Protein AF-A0A229GK86-F1 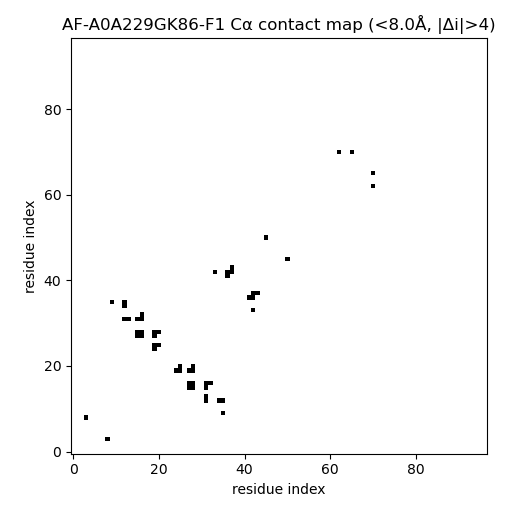(afdb_monomer)

Secondary structure (DSSP, 8-state):
-PPP-HHHHHHHHHHHHHHHHHTT-HHHHHHHHHHHHHHTTTTS--S-TT----S-------GGGS-HHHHHHHHHHHHHHHHHHHHHHHHHHHHT-

Foldseek 3Di:
DDDDDPVSVLVVLVVQLVVCVVVVPVVSNVVSVVVVCVSVVVPPPCPDPVVPPVPPDPPPPPCVPPDPVVVVVVVVVVVVVVVVVVVVVVVVVVVVD

Radius of gyration: 24.48 Å; Cα contacts (8 Å, |Δi|>4): 27; chains: 1; bounding box: 67×30×50 Å

Sequence (97 aa):
MRLPDLNDLIQDLQLAKQMAIEDNNPNALIMATIGQAKLLGIDKPIKDVTLIRDVEPQQTLDYSMLSDDELRQLIAITEKVEKAVLDKRIEHARNEY

Solvent-accessible surface area (backbone atoms only — not comparable to full-atom values): 5881 Å² total; per-residue (Å²): 134,82,80,79,51,74,66,55,55,51,52,53,38,52,51,47,31,52,50,17,60,74,68,70,31,65,70,51,30,50,52,29,51,49,53,52,31,52,76,72,48,68,70,49,76,79,89,47,88,71,71,77,52,91,54,71,84,78,74,79,78,75,64,87,80,56,51,75,68,56,51,51,51,50,51,55,51,48,56,53,50,53,51,54,53,51,52,51,51,54,51,53,63,60,73,76,113

Mean predicted aligned error: 17.28 Å

pLDDT: mean 76.83, std 14.08, range [44.41, 94.25]

Structure (mmCIF, N/CA/C/O backbone):
data_AF-A0A229GK86-F1
#
_entry.id   AF-A0A229GK86-F1
#
loop_
_atom_site.group_PDB
_atom_site.id
_atom_site.type_symbol
_atom_site.label_atom_id
_atom_site.label_alt_id
_atom_site.label_comp_id
_atom_site.label_asym_id
_atom_site.label_entity_id
_atom_site.label_seq_id
_atom_site.pdbx_PDB_ins_code
_atom_site.Cartn_x
_atom_site.Cartn_y
_atom_site.Cartn_z
_atom_site.occupancy
_atom_site.B_iso_or_equiv
_atom_site.auth_seq_id
_atom_site.auth_comp_id
_atom_site.auth_asym_id
_atom_site.auth_atom_id
_atom_site.pdbx_PDB_model_num
ATOM 1 N N . MET A 1 1 ? -31.798 -1.255 -6.844 1.00 56.16 1 MET A N 1
ATOM 2 C CA . MET A 1 1 ? -30.548 -1.050 -6.081 1.00 56.16 1 MET A CA 1
ATOM 3 C C . MET A 1 1 ? -29.491 -0.546 -7.042 1.00 56.16 1 MET A C 1
ATOM 5 O O . MET A 1 1 ? -29.364 -1.123 -8.115 1.00 56.16 1 MET A O 1
ATOM 9 N N . ARG A 1 2 ? -28.807 0.549 -6.705 1.00 79.94 2 ARG A N 1
ATOM 10 C CA . ARG A 1 2 ? -27.642 1.034 -7.455 1.00 79.94 2 ARG A CA 1
ATOM 11 C C . ARG A 1 2 ? -26.426 0.212 -7.013 1.00 79.94 2 ARG A C 1
ATOM 13 O O . ARG A 1 2 ? -26.340 -0.131 -5.838 1.00 79.94 2 ARG A O 1
ATOM 20 N N . LEU A 1 3 ? -25.548 -0.142 -7.948 1.00 79.81 3 LEU A N 1
ATOM 21 C CA . LEU A 1 3 ? -24.268 -0.768 -7.615 1.00 79.81 3 LEU A CA 1
ATOM 22 C C . LEU A 1 3 ? -23.406 0.251 -6.851 1.00 79.81 3 LEU A C 1
ATOM 24 O O . LEU A 1 3 ? -23.340 1.395 -7.311 1.00 79.81 3 LEU A O 1
ATOM 28 N N . PRO A 1 4 ? -22.783 -0.137 -5.725 1.00 81.06 4 PRO A N 1
ATOM 29 C CA . PRO A 1 4 ? -21.842 0.724 -5.019 1.00 81.06 4 PRO A CA 1
ATOM 30 C C . PRO A 1 4 ? -20.731 1.162 -5.968 1.00 81.06 4 PRO A C 1
ATOM 32 O O . PRO A 1 4 ? -20.252 0.358 -6.777 1.00 81.06 4 PRO A O 1
ATOM 35 N N . ASP A 1 5 ? -20.345 2.428 -5.891 1.00 88.25 5 ASP A N 1
ATOM 36 C CA . ASP A 1 5 ? -19.189 2.921 -6.625 1.00 88.25 5 ASP A CA 1
ATOM 37 C C . ASP A 1 5 ? -17.894 2.790 -5.803 1.00 88.25 5 ASP A C 1
ATOM 39 O O . ASP A 1 5 ? -17.870 2.260 -4.690 1.00 88.25 5 ASP A O 1
ATOM 43 N N . LEU A 1 6 ? -16.769 3.201 -6.392 1.00 82.69 6 LEU A N 1
ATOM 44 C CA . LEU A 1 6 ? -15.463 3.085 -5.743 1.00 82.69 6 LEU A CA 1
ATOM 45 C C . LEU A 1 6 ? -15.383 3.916 -4.452 1.00 82.69 6 LEU A C 1
ATOM 47 O O . LEU A 1 6 ? -14.688 3.511 -3.523 1.00 82.69 6 LEU A O 1
ATOM 51 N N . ASN A 1 7 ? -16.085 5.050 -4.378 1.00 87.94 7 ASN A N 1
ATOM 52 C CA . ASN A 1 7 ? -16.069 5.893 -3.187 1.00 87.94 7 ASN A CA 1
ATOM 53 C C . ASN A 1 7 ? -16.853 5.236 -2.054 1.00 87.94 7 ASN A C 1
ATOM 55 O O . ASN A 1 7 ? -16.369 5.243 -0.923 1.00 87.94 7 ASN A O 1
ATOM 59 N N . ASP A 1 8 ? -17.997 4.623 -2.369 1.00 90.38 8 ASP A N 1
ATOM 60 C CA . ASP A 1 8 ? -18.781 3.843 -1.405 1.00 90.38 8 ASP A CA 1
ATOM 61 C C . ASP A 1 8 ? -17.918 2.718 -0.801 1.00 90.38 8 ASP A C 1
ATOM 63 O O . ASP A 1 8 ? -17.796 2.589 0.417 1.00 90.38 8 ASP A O 1
ATOM 67 N N . LEU A 1 9 ? -17.201 1.971 -1.649 1.00 87.00 9 LEU A N 1
ATOM 68 C CA . LEU A 1 9 ? -16.322 0.883 -1.209 1.00 87.00 9 LEU A CA 1
ATOM 69 C C . LEU A 1 9 ? -15.135 1.369 -0.353 1.00 87.00 9 LEU A C 1
ATOM 71 O O . LEU A 1 9 ? -14.722 0.692 0.591 1.00 87.00 9 LEU A O 1
ATOM 75 N N . ILE A 1 10 ? -14.560 2.531 -0.676 1.00 89.56 10 ILE A N 1
ATOM 76 C CA . ILE A 1 10 ? -13.471 3.127 0.112 1.00 89.56 10 ILE A CA 1
ATOM 77 C C . ILE A 1 10 ? -13.978 3.554 1.493 1.00 89.56 10 ILE A C 1
ATOM 79 O O . ILE A 1 10 ? -13.285 3.314 2.486 1.00 89.56 10 ILE A O 1
ATOM 83 N N . GLN A 1 11 ? -15.166 4.160 1.566 1.00 91.31 11 GLN A N 1
ATOM 84 C CA . GLN A 1 11 ? -15.779 4.568 2.831 1.00 91.31 11 GLN A CA 1
ATOM 85 C C . GLN A 1 11 ? -16.065 3.358 3.724 1.00 91.31 11 GLN A C 1
ATOM 87 O O . GLN A 1 11 ? -15.672 3.360 4.892 1.00 91.31 11 GLN A O 1
ATOM 92 N N . ASP A 1 12 ? -16.633 2.289 3.163 1.00 90.19 12 ASP A N 1
ATOM 93 C CA . ASP A 1 12 ? -16.904 1.049 3.897 1.00 90.19 12 ASP A CA 1
ATOM 94 C C . ASP A 1 12 ? -15.618 0.424 4.462 1.00 90.19 12 ASP A C 1
ATOM 96 O O . ASP A 1 12 ? -15.572 0.002 5.619 1.00 90.19 12 ASP A O 1
ATOM 100 N N . LEU A 1 13 ? -14.527 0.415 3.687 1.00 90.06 13 LEU A N 1
ATOM 101 C CA . LEU A 1 13 ? -13.231 -0.095 4.150 1.00 90.06 13 LEU A CA 1
ATOM 102 C C . LEU A 1 13 ? -12.593 0.784 5.233 1.00 90.06 13 LEU A C 1
ATOM 104 O O . LEU A 1 13 ? -11.913 0.269 6.123 1.00 90.06 13 LEU A O 1
ATOM 108 N N . GLN A 1 14 ? -12.774 2.104 5.168 1.00 91.00 14 GLN A N 1
ATOM 109 C CA . GLN A 1 14 ? -12.311 3.015 6.217 1.00 91.00 14 GLN A CA 1
ATOM 110 C C . GLN A 1 14 ? -13.086 2.803 7.518 1.00 91.00 14 GLN A C 1
ATOM 112 O O . GLN A 1 14 ? -12.465 2.725 8.580 1.00 91.00 14 GLN A O 1
ATOM 117 N N . LEU A 1 15 ? -14.406 2.635 7.427 1.00 93.06 15 LEU A N 1
ATOM 118 C CA . LEU A 1 15 ? -15.257 2.321 8.568 1.00 93.06 15 LEU A CA 1
ATOM 119 C C . LEU A 1 15 ? -14.881 0.968 9.187 1.00 93.06 15 LEU A C 1
ATOM 121 O O . LEU A 1 15 ? -14.660 0.887 10.393 1.00 93.06 15 LEU A O 1
ATOM 125 N N . ALA A 1 16 ? -14.699 -0.072 8.368 1.00 90.25 16 ALA A N 1
ATOM 126 C CA . ALA A 1 16 ? -14.276 -1.394 8.831 1.00 90.25 16 ALA A CA 1
ATOM 127 C C . ALA A 1 16 ? -12.917 -1.357 9.552 1.00 90.25 16 ALA A C 1
ATOM 129 O O . ALA A 1 16 ? -12.728 -2.027 10.567 1.00 90.25 16 ALA A O 1
ATOM 130 N N . LYS A 1 17 ? -11.974 -0.541 9.062 1.00 89.06 17 LYS A N 1
ATOM 131 C CA . LYS A 1 17 ? -10.678 -0.332 9.717 1.00 89.06 17 LYS A CA 1
ATOM 132 C C . LYS A 1 17 ? -10.835 0.321 11.091 1.00 89.06 17 LYS A C 1
ATOM 134 O O . LYS A 1 17 ? -10.185 -0.108 12.039 1.00 89.06 17 LYS A O 1
ATOM 139 N N . GLN A 1 18 ? -11.683 1.344 11.189 1.00 90.81 18 GLN A N 1
ATOM 140 C CA . GLN A 1 18 ? -11.947 2.050 12.440 1.00 90.81 18 GLN A CA 1
ATOM 141 C C . GLN A 1 18 ? -12.580 1.116 13.480 1.00 90.81 18 GLN A C 1
ATOM 143 O O . GLN A 1 18 ? -12.077 1.022 14.595 1.00 90.81 18 GLN A O 1
ATOM 148 N N . MET A 1 19 ? -13.593 0.342 13.082 1.00 90.69 19 MET A N 1
ATOM 149 C CA . MET A 1 19 ? -14.220 -0.661 13.949 1.00 90.69 19 MET A CA 1
ATOM 150 C C . MET A 1 19 ? -13.217 -1.723 14.413 1.00 90.69 19 MET A C 1
ATOM 152 O 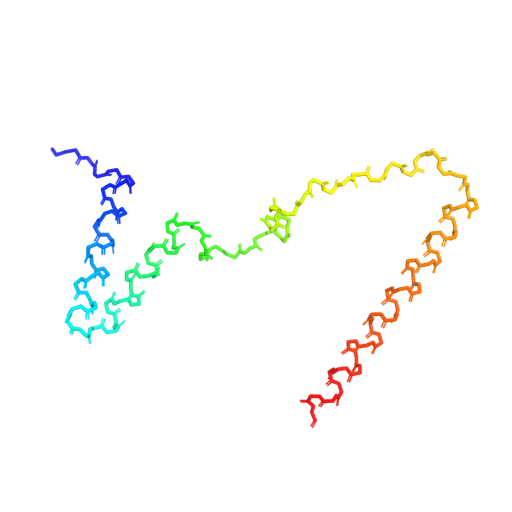O . MET A 1 19 ? -13.184 -2.079 15.584 1.00 90.69 19 MET A O 1
ATOM 156 N N . ALA A 1 20 ? -12.336 -2.193 13.525 1.00 91.81 20 ALA A N 1
ATOM 157 C CA . ALA A 1 20 ? -11.306 -3.163 13.891 1.00 91.81 20 ALA A CA 1
ATOM 158 C C . ALA A 1 20 ? -10.292 -2.622 14.918 1.00 91.81 20 ALA A C 1
ATOM 160 O O . ALA A 1 20 ? -9.780 -3.393 15.731 1.00 91.81 20 ALA A O 1
ATOM 161 N N . ILE A 1 21 ? -9.996 -1.317 14.886 1.00 90.44 21 ILE A N 1
ATOM 162 C CA . ILE A 1 21 ? -9.155 -0.648 15.890 1.00 90.44 21 ILE A CA 1
ATOM 163 C C . ILE A 1 21 ? -9.895 -0.570 17.227 1.00 90.44 21 ILE A C 1
ATOM 165 O O . ILE A 1 21 ? -9.319 -0.911 18.259 1.00 90.44 21 ILE A O 1
ATOM 169 N N . GLU A 1 22 ? -11.161 -0.151 17.205 1.00 94.25 22 GLU A N 1
ATOM 170 C CA . GLU A 1 22 ? -12.007 -0.038 18.400 1.00 94.25 22 GLU A CA 1
ATOM 171 C C . GLU A 1 22 ? -12.189 -1.391 19.100 1.00 94.25 22 GLU A C 1
ATOM 173 O O . GLU A 1 22 ? -12.026 -1.487 20.317 1.00 94.25 22 GLU A O 1
ATOM 178 N N . ASP A 1 23 ? -12.400 -2.452 18.323 1.00 93.69 23 ASP A N 1
ATOM 179 C CA . ASP A 1 23 ? -12.593 -3.815 18.821 1.00 93.69 23 ASP A CA 1
ATOM 180 C C . ASP A 1 23 ? -11.279 -4.539 19.171 1.00 93.69 23 ASP A C 1
ATOM 182 O O . ASP A 1 23 ? -11.307 -5.706 19.569 1.00 93.69 23 ASP A O 1
ATOM 186 N N . ASN A 1 24 ? -10.113 -3.892 19.011 1.00 90.12 24 ASN A N 1
ATOM 187 C CA . ASN A 1 24 ? -8.795 -4.531 19.143 1.00 90.12 24 ASN A CA 1
ATOM 188 C C . ASN A 1 24 ? -8.698 -5.851 18.348 1.00 90.12 24 ASN A C 1
ATOM 190 O O . ASN A 1 24 ? -8.155 -6.855 18.815 1.00 90.12 24 ASN A O 1
ATOM 194 N N . ASN A 1 25 ? -9.236 -5.858 17.126 1.00 93.19 25 ASN A N 1
ATOM 195 C CA . ASN A 1 25 ? -9.258 -7.025 16.255 1.00 93.19 25 ASN A CA 1
ATOM 196 C C . ASN A 1 25 ? -8.197 -6.898 15.144 1.00 93.19 25 ASN A C 1
ATOM 198 O O . ASN A 1 25 ? -8.488 -6.399 14.049 1.00 93.19 25 ASN A O 1
ATOM 202 N N . PRO A 1 26 ? -6.962 -7.382 15.375 1.00 84.50 26 PRO A N 1
ATOM 203 C CA . PRO A 1 26 ? -5.871 -7.250 14.413 1.00 84.50 26 PRO A CA 1
ATOM 204 C C . PRO A 1 26 ? -6.140 -7.989 13.097 1.00 84.50 26 PRO A C 1
ATOM 206 O O . PRO A 1 26 ? -5.705 -7.533 12.042 1.00 84.50 26 PRO A O 1
ATOM 209 N N . ASN A 1 27 ? -6.896 -9.090 13.118 1.00 90.25 27 ASN A N 1
ATOM 210 C CA . ASN A 1 27 ? -7.218 -9.841 11.902 1.00 90.25 27 ASN A CA 1
ATOM 211 C C . ASN A 1 27 ? -8.129 -9.032 10.972 1.00 90.25 27 ASN A C 1
ATOM 213 O O . ASN A 1 27 ? -7.880 -8.955 9.767 1.00 90.25 27 ASN A O 1
ATOM 217 N N . ALA A 1 28 ? -9.154 -8.386 11.535 1.00 85.75 28 ALA A N 1
ATOM 218 C CA . ALA A 1 28 ? -10.044 -7.508 10.782 1.00 85.75 28 ALA A CA 1
ATOM 219 C C . ALA A 1 28 ? -9.301 -6.269 10.249 1.00 85.75 28 ALA A C 1
ATOM 221 O O . ALA A 1 28 ? -9.488 -5.880 9.095 1.00 85.75 28 ALA A O 1
ATOM 222 N N . LEU A 1 29 ? -8.387 -5.708 11.048 1.00 88.75 29 LEU A N 1
ATOM 223 C CA . LEU A 1 29 ? -7.542 -4.581 10.651 1.00 88.75 29 LEU A CA 1
ATOM 224 C C . LEU A 1 29 ? -6.650 -4.928 9.448 1.00 88.75 29 LEU A C 1
ATOM 226 O O . LEU A 1 29 ? -6.577 -4.161 8.483 1.00 88.75 29 LEU A O 1
ATOM 230 N N . ILE A 1 30 ? -6.000 -6.095 9.479 1.00 88.12 30 ILE A N 1
ATOM 231 C CA . ILE A 1 30 ? -5.165 -6.590 8.377 1.00 88.12 30 ILE A CA 1
ATOM 232 C C . ILE A 1 30 ? -6.007 -6.760 7.110 1.00 88.12 30 ILE A C 1
ATOM 234 O O . ILE A 1 30 ? -5.607 -6.290 6.046 1.00 88.12 30 ILE A O 1
ATOM 238 N N . MET A 1 31 ? -7.193 -7.368 7.210 1.00 89.44 31 MET A N 1
ATOM 239 C CA . MET A 1 31 ? -8.079 -7.557 6.056 1.00 89.44 31 MET A CA 1
ATOM 240 C C . MET A 1 31 ? -8.529 -6.230 5.433 1.00 89.44 31 MET A C 1
ATOM 242 O O . MET A 1 31 ? -8.454 -6.082 4.211 1.00 89.44 31 MET A O 1
ATOM 246 N N . ALA A 1 32 ? -8.930 -5.248 6.246 1.00 87.81 32 ALA A N 1
ATOM 247 C CA . ALA A 1 32 ? -9.305 -3.921 5.756 1.00 87.81 32 ALA A CA 1
ATOM 248 C C . ALA A 1 32 ? -8.124 -3.220 5.062 1.00 87.81 32 ALA A C 1
ATOM 250 O O . ALA A 1 32 ? -8.277 -2.639 3.986 1.00 87.81 32 ALA A O 1
ATOM 251 N N . THR A 1 33 ? -6.924 -3.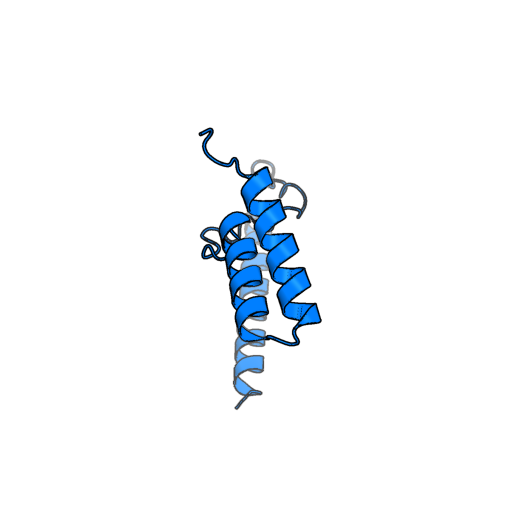340 5.635 1.00 83.62 33 THR A N 1
ATOM 252 C CA . THR A 1 33 ? -5.694 -2.750 5.088 1.00 83.62 33 THR A CA 1
ATOM 253 C C . THR A 1 33 ? -5.292 -3.398 3.760 1.00 83.62 33 THR A C 1
ATOM 255 O O . THR A 1 33 ? -4.954 -2.695 2.809 1.00 83.62 33 THR A O 1
ATOM 258 N N . ILE A 1 34 ? -5.394 -4.727 3.643 1.00 88.25 34 ILE A N 1
ATOM 259 C CA . ILE A 1 34 ? -5.159 -5.451 2.384 1.00 88.25 34 ILE A CA 1
ATOM 260 C C . ILE A 1 34 ? -6.190 -5.041 1.325 1.00 88.25 34 ILE A C 1
ATOM 262 O O . ILE A 1 34 ? -5.827 -4.823 0.170 1.00 88.25 34 ILE A O 1
ATOM 266 N N . GLY A 1 35 ? -7.464 -4.898 1.704 1.00 86.88 35 GLY A N 1
ATOM 267 C CA . GLY A 1 35 ? -8.513 -4.400 0.811 1.00 86.88 35 GLY A CA 1
ATOM 268 C C . GLY A 1 35 ? -8.178 -3.016 0.248 1.00 86.88 35 GLY A C 1
ATOM 269 O O . GLY A 1 35 ? -8.210 -2.817 -0.967 1.00 86.88 35 GLY A O 1
ATOM 270 N N . GLN A 1 36 ? -7.755 -2.090 1.115 1.00 86.38 36 GLN A N 1
ATOM 271 C CA . GLN A 1 36 ? -7.294 -0.756 0.713 1.00 86.38 36 GLN A CA 1
ATOM 272 C C . GLN A 1 36 ? -6.071 -0.829 -0.217 1.00 86.38 36 GLN A C 1
ATOM 274 O O . GLN A 1 36 ? -6.060 -0.186 -1.266 1.00 86.38 36 GLN A O 1
ATOM 279 N N . ALA A 1 37 ? -5.075 -1.660 0.102 1.00 84.19 37 ALA A N 1
ATOM 280 C CA . ALA A 1 37 ? -3.879 -1.838 -0.724 1.00 84.19 37 ALA A CA 1
ATOM 281 C C . ALA A 1 37 ? -4.194 -2.403 -2.121 1.00 84.19 37 ALA A C 1
ATOM 283 O O . ALA A 1 37 ? -3.606 -1.965 -3.112 1.00 84.19 37 ALA A O 1
ATOM 284 N N . LYS A 1 38 ? -5.146 -3.339 -2.227 1.00 85.69 38 LYS A N 1
ATOM 285 C CA . LYS A 1 38 ? -5.598 -3.899 -3.510 1.00 85.69 38 LYS A CA 1
ATOM 286 C C . LYS A 1 38 ? -6.307 -2.858 -4.376 1.00 85.69 38 LYS A C 1
ATOM 288 O O . LYS A 1 38 ? -6.030 -2.795 -5.573 1.00 85.69 38 LYS A O 1
ATOM 293 N N . LEU A 1 39 ? -7.166 -2.021 -3.786 1.00 84.00 39 LEU A N 1
ATOM 294 C CA . LEU A 1 39 ? -7.853 -0.940 -4.507 1.00 84.00 39 LEU A CA 1
ATOM 295 C C . LEU A 1 39 ? -6.889 0.142 -4.998 1.00 84.00 39 LEU A C 1
ATOM 297 O O . LEU A 1 39 ? -7.012 0.603 -6.128 1.00 84.00 39 LEU A O 1
ATOM 301 N N . LEU A 1 40 ? -5.898 0.496 -4.178 1.00 82.69 40 LEU A N 1
ATOM 302 C CA . LEU A 1 40 ? -4.845 1.448 -4.542 1.00 82.69 40 LEU A CA 1
ATOM 303 C C . LEU A 1 40 ? -3.800 0.852 -5.499 1.00 82.69 40 LEU A C 1
ATOM 305 O O . LEU A 1 40 ? -2.924 1.563 -5.981 1.00 82.69 40 LEU A O 1
ATOM 309 N N . GLY A 1 41 ? -3.867 -0.452 -5.778 1.00 80.69 41 GLY A N 1
ATOM 310 C CA . GLY A 1 41 ? -2.904 -1.141 -6.631 1.00 80.69 41 GLY A CA 1
ATOM 311 C C . GLY A 1 41 ? -1.519 -1.326 -6.005 1.00 80.69 41 GLY A C 1
ATOM 312 O O . GLY A 1 41 ? -0.608 -1.729 -6.718 1.00 80.69 41 GLY A O 1
ATOM 313 N N . ILE A 1 42 ? -1.370 -1.092 -4.697 1.00 80.25 42 ILE A N 1
ATOM 314 C CA . ILE A 1 42 ? -0.123 -1.278 -3.930 1.00 80.25 42 ILE A CA 1
ATOM 315 C C . ILE A 1 42 ? 0.254 -2.766 -3.853 1.00 80.25 42 ILE A C 1
ATOM 317 O O . ILE A 1 42 ? 1.427 -3.116 -3.829 1.00 80.25 42 ILE A O 1
ATOM 321 N N . ASP A 1 43 ? -0.749 -3.650 -3.859 1.00 75.62 43 ASP A N 1
ATOM 322 C CA . ASP A 1 43 ? -0.576 -5.111 -3.867 1.00 75.62 43 ASP A CA 1
ATOM 323 C C . ASP A 1 43 ? -0.162 -5.671 -5.242 1.00 75.62 43 ASP A C 1
ATOM 325 O O . ASP A 1 43 ? 0.152 -6.854 -5.380 1.00 75.62 43 ASP A O 1
ATOM 329 N N . LYS A 1 44 ? -0.170 -4.846 -6.298 1.00 75.50 44 LYS A N 1
ATOM 330 C CA . LYS A 1 44 ? 0.312 -5.302 -7.602 1.00 75.50 44 LYS A CA 1
ATOM 331 C C . LYS A 1 44 ? 1.836 -5.407 -7.531 1.00 75.50 44 LYS A C 1
ATOM 333 O O . LYS A 1 44 ? 2.472 -4.469 -7.050 1.00 75.50 44 LYS A O 1
ATOM 338 N N . PRO A 1 45 ? 2.446 -6.494 -8.046 1.00 63.81 45 PRO A N 1
ATOM 339 C CA . PRO A 1 45 ? 3.887 -6.501 -8.237 1.00 63.81 45 PRO A CA 1
ATOM 340 C C . PRO A 1 45 ? 4.230 -5.266 -9.062 1.00 63.81 45 PRO A C 1
ATOM 342 O O . PRO A 1 45 ? 3.557 -5.003 -10.066 1.00 63.81 45 PRO A O 1
ATOM 345 N N . ILE A 1 46 ? 5.231 -4.503 -8.616 1.00 61.19 46 ILE A N 1
ATOM 346 C CA . ILE A 1 46 ? 5.783 -3.378 -9.367 1.00 61.19 46 ILE A CA 1
ATOM 347 C C . ILE A 1 46 ? 6.271 -3.972 -10.689 1.00 61.19 46 ILE A C 1
ATOM 349 O O . ILE A 1 46 ? 7.374 -4.499 -10.785 1.00 61.19 46 ILE A O 1
ATOM 353 N N . LYS A 1 47 ? 5.396 -3.978 -11.698 1.00 54.88 47 LYS A N 1
ATOM 354 C CA . LYS A 1 47 ? 5.687 -4.543 -13.019 1.00 54.88 47 LYS A CA 1
ATOM 355 C C . LYS A 1 47 ? 6.665 -3.673 -13.795 1.00 54.88 47 LYS A C 1
ATOM 357 O O . LYS A 1 47 ? 7.091 -4.059 -14.872 1.00 54.88 47 LYS A O 1
ATOM 362 N N . ASP A 1 48 ? 7.027 -2.534 -13.224 1.00 47.94 48 ASP A N 1
ATOM 363 C CA . ASP A 1 48 ? 7.912 -1.569 -13.817 1.00 47.94 48 ASP A CA 1
ATOM 364 C C . ASP A 1 48 ? 8.498 -0.705 -12.695 1.00 47.94 48 ASP A C 1
ATOM 366 O O . ASP A 1 48 ? 7.810 0.119 -12.089 1.00 47.94 48 ASP A O 1
ATOM 370 N N . VAL A 1 49 ? 9.790 -0.881 -12.411 1.00 50.84 49 VAL A N 1
ATOM 371 C CA . VAL A 1 49 ? 10.591 -0.002 -11.527 1.00 50.84 49 VAL A CA 1
ATOM 372 C C . VAL A 1 49 ? 10.666 1.436 -12.091 1.00 50.84 49 VAL A C 1
ATOM 374 O O . VAL A 1 49 ? 11.306 2.314 -11.529 1.00 50.84 49 VAL A O 1
ATOM 377 N N . THR A 1 50 ? 9.971 1.722 -13.192 1.00 50.25 50 THR A N 1
ATOM 378 C CA . THR A 1 50 ? 9.790 3.049 -13.783 1.00 50.25 50 THR A CA 1
ATOM 379 C C . THR A 1 50 ? 8.643 3.860 -13.168 1.00 50.25 50 THR A C 1
ATOM 381 O O . THR A 1 50 ? 8.572 5.057 -13.435 1.00 50.25 50 THR A O 1
ATOM 384 N N . LEU A 1 51 ? 7.773 3.271 -12.331 1.00 47.00 51 LEU A N 1
ATOM 385 C CA . LEU A 1 51 ? 6.646 3.989 -11.703 1.00 47.00 51 LEU A CA 1
ATOM 386 C C . LEU A 1 51 ? 6.957 4.599 -10.328 1.00 47.00 51 LEU A C 1
ATOM 388 O O . LEU A 1 51 ? 6.138 5.345 -9.800 1.00 47.00 51 LEU A O 1
ATOM 392 N N . ILE A 1 52 ? 8.165 4.397 -9.791 1.00 48.62 52 ILE A N 1
ATOM 393 C CA . ILE A 1 52 ? 8.731 5.315 -8.788 1.00 48.62 52 ILE A CA 1
ATOM 394 C C . ILE A 1 52 ? 9.273 6.536 -9.551 1.00 48.62 52 ILE A C 1
ATOM 396 O O . ILE A 1 52 ? 10.471 6.792 -9.595 1.00 48.62 52 ILE A O 1
ATOM 400 N N . ARG A 1 53 ? 8.395 7.250 -10.254 1.00 44.41 53 ARG A N 1
ATOM 401 C CA . ARG A 1 53 ? 8.698 8.513 -10.936 1.00 44.41 53 ARG A CA 1
ATOM 402 C C . ARG A 1 53 ? 7.679 9.578 -10.527 1.00 44.41 53 ARG A C 1
ATOM 404 O O . ARG A 1 53 ? 7.002 10.159 -11.359 1.00 44.41 53 ARG A O 1
ATOM 411 N N . ASP A 1 54 ? 7.621 9.834 -9.224 1.00 44.91 54 ASP A N 1
ATOM 412 C CA . ASP A 1 54 ? 7.658 11.228 -8.753 1.00 44.91 54 ASP A CA 1
ATOM 413 C C . ASP A 1 54 ? 9.115 11.741 -8.678 1.00 44.91 54 ASP A C 1
ATOM 415 O O . ASP A 1 54 ? 9.392 12.847 -8.226 1.00 44.91 54 ASP A O 1
ATOM 419 N N . VAL A 1 55 ? 10.074 10.935 -9.141 1.00 52.09 55 VAL A N 1
ATOM 420 C CA . VAL A 1 55 ? 11.388 11.399 -9.579 1.00 52.09 55 VAL A CA 1
ATOM 421 C C . VAL A 1 55 ? 11.173 12.156 -10.886 1.00 52.09 55 VAL A C 1
ATOM 423 O O . VAL A 1 55 ? 10.589 11.601 -11.819 1.00 52.09 55 VAL A O 1
ATOM 426 N N . GLU A 1 56 ? 11.611 13.415 -10.902 1.00 50.66 56 GLU A N 1
ATOM 427 C CA . GLU A 1 56 ? 11.682 14.334 -12.043 1.00 50.66 56 GLU A CA 1
ATOM 428 C C . GLU A 1 56 ? 11.832 13.610 -13.391 1.00 50.66 56 GLU A C 1
ATOM 430 O O . GLU A 1 56 ? 12.525 12.588 -13.453 1.00 50.66 56 GLU A O 1
ATOM 435 N N . PRO A 1 57 ? 11.230 14.122 -14.487 1.00 48.41 57 PRO A N 1
ATOM 436 C CA . PRO A 1 57 ? 11.385 13.509 -15.799 1.00 48.41 57 PRO A CA 1
ATOM 437 C C . PRO A 1 57 ? 12.873 13.279 -16.046 1.00 48.41 57 PRO A C 1
ATOM 439 O O . PRO A 1 57 ? 13.638 14.240 -16.116 1.00 48.41 57 PRO A O 1
ATOM 442 N N . GLN A 1 58 ? 13.283 12.005 -16.118 1.00 50.81 58 GLN A N 1
ATOM 443 C CA . GLN A 1 58 ? 14.639 11.656 -16.509 1.00 50.81 58 GLN A CA 1
ATOM 444 C C . GLN A 1 58 ? 14.864 12.344 -17.844 1.00 50.81 58 GLN A C 1
ATOM 446 O O . GLN A 1 58 ? 14.258 11.962 -18.848 1.00 50.81 58 GLN A O 1
ATOM 451 N N . GLN A 1 59 ? 15.679 13.399 -17.818 1.00 53.66 59 GLN A N 1
ATOM 452 C CA . GLN A 1 59 ? 16.178 14.044 -19.011 1.00 53.66 59 GLN A CA 1
ATOM 453 C C . GLN A 1 59 ? 16.751 12.916 -19.858 1.00 53.66 59 GLN A C 1
ATOM 455 O O . GLN A 1 59 ? 17.705 12.250 -19.453 1.00 53.66 59 GLN A O 1
ATOM 460 N N . THR A 1 60 ? 16.123 12.636 -20.996 1.00 53.25 60 THR A N 1
ATOM 461 C CA . THR A 1 60 ? 16.760 11.835 -22.031 1.00 53.25 60 THR A CA 1
ATOM 462 C C . THR A 1 60 ? 17.969 12.645 -22.455 1.00 53.25 60 THR A C 1
ATOM 464 O O . THR A 1 60 ? 17.828 13.629 -23.178 1.00 53.25 60 THR A O 1
ATOM 467 N N . LEU A 1 61 ? 19.124 12.308 -21.884 1.00 60.47 61 LEU A N 1
ATOM 468 C CA . LEU A 1 61 ? 20.391 12.936 -22.209 1.00 60.47 61 LEU A CA 1
ATOM 469 C C . LEU A 1 61 ? 20.622 12.676 -23.694 1.00 60.47 61 LEU A C 1
ATOM 471 O O . LEU A 1 61 ? 20.788 11.534 -24.120 1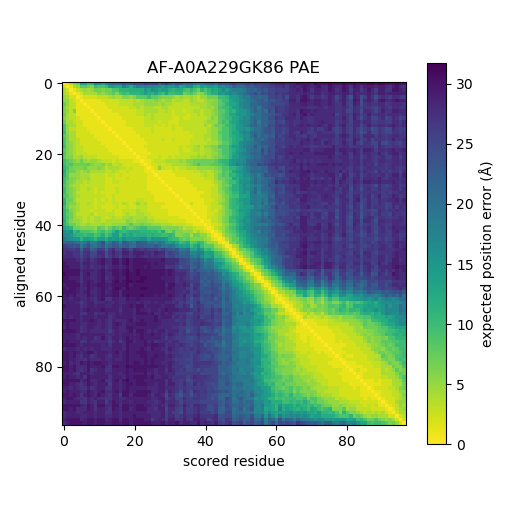.00 60.47 61 LEU A O 1
ATOM 475 N N . ASP A 1 62 ? 20.517 13.736 -24.486 1.00 68.69 62 ASP A N 1
ATOM 476 C CA . ASP A 1 62 ? 20.757 13.667 -25.913 1.00 68.69 62 ASP A CA 1
ATOM 477 C C . ASP A 1 62 ? 22.266 13.613 -26.148 1.00 68.69 62 ASP A C 1
ATOM 479 O O . ASP A 1 62 ? 22.976 14.618 -26.083 1.00 68.69 62 ASP A O 1
ATOM 483 N N . TYR A 1 63 ? 22.764 12.401 -26.371 1.00 67.56 63 TYR A N 1
ATOM 484 C CA . TYR A 1 63 ? 24.174 12.151 -26.639 1.00 67.56 63 TYR A CA 1
ATOM 485 C C . TYR A 1 63 ? 24.550 12.415 -28.103 1.00 67.56 63 TYR A C 1
ATOM 487 O O . TYR A 1 63 ? 25.715 12.250 -28.456 1.00 67.56 63 TYR A O 1
ATOM 495 N N . SER A 1 64 ? 23.610 12.836 -28.965 1.00 72.06 64 SER A N 1
ATOM 496 C CA . SER A 1 64 ? 23.893 13.066 -30.388 1.00 72.06 64 SER A CA 1
ATOM 497 C C . SER A 1 64 ? 24.816 14.260 -30.646 1.00 72.06 64 SER A C 1
ATOM 499 O O . SER A 1 64 ? 25.294 14.428 -31.764 1.00 72.06 64 SER A O 1
ATOM 501 N N . MET A 1 65 ? 25.026 15.116 -29.642 1.00 73.62 65 MET A N 1
ATOM 502 C CA . MET A 1 65 ? 25.911 16.285 -29.715 1.00 73.62 65 MET A CA 1
ATOM 503 C C . MET A 1 65 ? 27.328 16.012 -29.194 1.00 73.62 65 MET A C 1
ATOM 505 O O . MET A 1 65 ? 28.169 16.906 -29.250 1.00 73.62 65 MET A O 1
ATOM 509 N N . LEU A 1 66 ? 27.602 14.811 -28.676 1.00 77.19 66 LEU A N 1
ATOM 510 C CA . LEU A 1 66 ? 28.929 14.454 -28.183 1.00 77.19 66 LEU A CA 1
ATOM 511 C C . LEU A 1 66 ? 29.836 13.999 -29.320 1.00 77.19 66 LEU A C 1
ATOM 513 O O . LEU A 1 66 ? 29.412 13.281 -30.225 1.00 77.19 66 LEU A O 1
ATOM 517 N N . SER A 1 67 ? 31.107 14.381 -29.241 1.00 82.75 67 SER A N 1
ATOM 518 C CA . SER A 1 67 ? 32.135 13.831 -30.119 1.00 82.75 67 SER A CA 1
ATOM 519 C C . SER A 1 67 ? 32.449 12.371 -29.766 1.00 82.75 67 SER A C 1
ATOM 521 O O . SER A 1 67 ? 32.258 11.9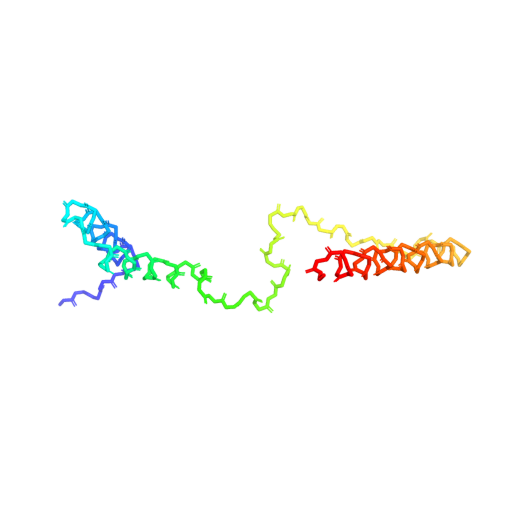31 -28.629 1.00 82.75 67 SER A O 1
ATOM 523 N N . ASP A 1 68 ? 32.979 11.614 -30.730 1.00 82.06 68 ASP A N 1
ATOM 524 C CA . ASP A 1 68 ? 33.336 10.198 -30.545 1.00 82.06 68 ASP A CA 1
ATOM 525 C C . ASP A 1 68 ? 34.287 9.968 -29.354 1.00 82.06 68 ASP A C 1
ATOM 527 O O . ASP A 1 68 ? 34.195 8.952 -28.660 1.00 82.06 68 ASP A O 1
ATOM 531 N N . ASP A 1 69 ? 35.179 10.923 -29.079 1.00 84.31 69 ASP A N 1
ATOM 532 C CA . ASP A 1 69 ? 36.113 10.856 -27.953 1.00 84.31 69 ASP A CA 1
ATOM 533 C C . ASP A 1 69 ? 35.421 11.094 -26.601 1.00 84.31 69 ASP A C 1
ATOM 535 O O . ASP A 1 69 ? 35.752 10.431 -25.614 1.00 84.31 69 ASP A O 1
ATOM 539 N N . GLU A 1 70 ? 34.427 11.982 -26.540 1.00 81.06 70 GLU A N 1
ATOM 540 C CA . GLU A 1 70 ? 33.622 12.219 -25.333 1.00 81.06 70 GLU A CA 1
ATOM 541 C C . GLU A 1 70 ? 32.696 11.034 -25.037 1.00 81.06 70 GLU A C 1
ATOM 543 O O . GLU A 1 70 ? 32.572 10.609 -23.886 1.00 81.06 70 GLU A O 1
ATOM 548 N N . LEU A 1 71 ? 32.116 10.433 -26.079 1.00 83.44 71 LEU A N 1
ATOM 549 C CA . LEU A 1 71 ? 31.346 9.193 -25.980 1.00 83.44 71 LEU A CA 1
ATOM 550 C C . LEU A 1 71 ? 32.193 8.051 -25.408 1.00 83.44 71 LEU A C 1
ATOM 552 O O . LEU A 1 71 ? 31.762 7.359 -24.484 1.00 83.44 71 LEU A O 1
ATOM 556 N N . ARG A 1 72 ? 33.430 7.884 -25.889 1.00 84.38 72 ARG A N 1
ATOM 557 C CA . ARG A 1 72 ? 34.365 6.875 -25.362 1.00 84.38 72 ARG A CA 1
ATOM 558 C C . ARG A 1 72 ? 34.724 7.113 -23.900 1.00 84.38 72 ARG A C 1
ATOM 560 O O . ARG A 1 72 ? 34.792 6.157 -23.129 1.00 84.38 72 ARG A O 1
ATOM 567 N N . GLN A 1 73 ? 34.938 8.366 -23.505 1.00 82.81 73 GLN A N 1
ATOM 568 C CA . GLN A 1 73 ? 35.225 8.703 -22.111 1.00 82.81 73 GLN A CA 1
ATOM 569 C C . GLN A 1 73 ? 34.032 8.405 -21.198 1.00 82.81 73 GLN A C 1
ATOM 571 O O . GLN A 1 73 ? 34.220 7.830 -20.126 1.00 82.81 73 GLN A O 1
ATOM 576 N N . LEU A 1 74 ? 32.809 8.722 -21.626 1.00 81.12 74 LEU A N 1
ATOM 577 C CA . LEU A 1 74 ? 31.598 8.409 -20.864 1.00 81.12 74 LEU A CA 1
ATOM 578 C C . LEU A 1 74 ? 31.381 6.907 -20.707 1.00 81.12 74 LEU A C 1
ATOM 580 O O . LEU A 1 74 ? 31.066 6.459 -19.604 1.00 81.12 74 LEU A O 1
ATOM 584 N N . ILE A 1 75 ? 31.594 6.125 -21.766 1.00 83.56 75 ILE A N 1
ATOM 585 C CA . ILE A 1 75 ? 31.517 4.661 -21.697 1.00 83.56 75 ILE A CA 1
ATOM 586 C C . ILE A 1 75 ? 32.529 4.136 -20.672 1.00 83.56 75 ILE A C 1
ATOM 588 O O . ILE A 1 75 ? 32.147 3.425 -19.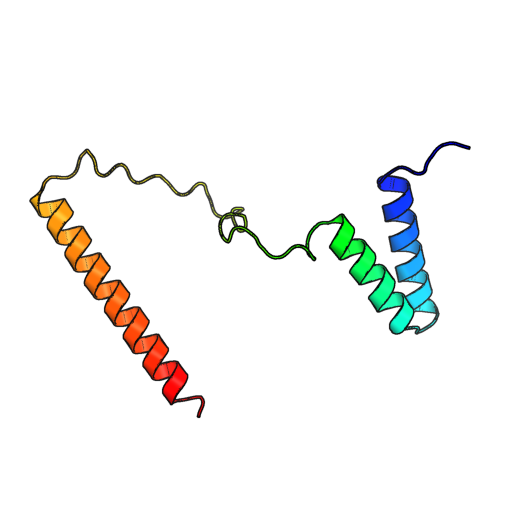746 1.00 83.56 75 ILE A O 1
ATOM 592 N N . ALA A 1 76 ? 33.788 4.575 -20.750 1.00 85.19 76 ALA A N 1
ATOM 593 C CA . ALA A 1 76 ? 34.834 4.141 -19.825 1.00 85.19 76 ALA A CA 1
ATOM 594 C C . ALA A 1 76 ? 34.545 4.525 -18.360 1.00 85.19 76 ALA A C 1
ATOM 596 O O . ALA A 1 76 ? 34.821 3.755 -17.436 1.00 85.19 76 ALA A O 1
ATOM 597 N N . ILE A 1 77 ? 33.984 5.715 -18.123 1.00 82.75 77 ILE A N 1
ATOM 598 C CA . ILE A 1 77 ? 33.558 6.147 -16.784 1.00 82.75 77 ILE A CA 1
ATOM 599 C C . ILE A 1 77 ? 32.407 5.271 -16.287 1.00 82.75 77 ILE A C 1
ATOM 601 O O . ILE A 1 77 ? 32.426 4.839 -15.135 1.00 82.75 77 ILE A O 1
ATOM 605 N N . THR A 1 78 ? 31.436 4.980 -17.149 1.00 81.12 78 THR A N 1
ATOM 606 C CA . THR A 1 78 ? 30.254 4.186 -16.799 1.00 81.12 78 THR A CA 1
ATOM 607 C C . THR A 1 78 ? 30.651 2.761 -16.423 1.00 81.12 78 THR A C 1
ATOM 609 O O . THR A 1 78 ? 30.317 2.306 -15.330 1.00 81.12 78 THR A O 1
ATOM 612 N N . GLU A 1 79 ? 31.479 2.104 -17.238 1.00 83.75 79 GLU A N 1
ATOM 613 C CA . GLU A 1 79 ? 32.021 0.767 -16.954 1.00 83.75 79 GLU A CA 1
ATOM 614 C C . GLU A 1 79 ? 32.799 0.728 -15.627 1.00 83.75 79 GLU A C 1
ATOM 616 O O . GLU A 1 79 ? 32.685 -0.214 -14.836 1.00 83.75 79 GLU A O 1
ATOM 621 N N . LYS A 1 80 ? 33.578 1.777 -15.339 1.00 85.06 80 LYS A N 1
ATOM 622 C CA . LYS A 1 80 ? 34.330 1.889 -14.083 1.00 85.06 80 LYS A CA 1
ATOM 623 C C . LYS A 1 80 ? 33.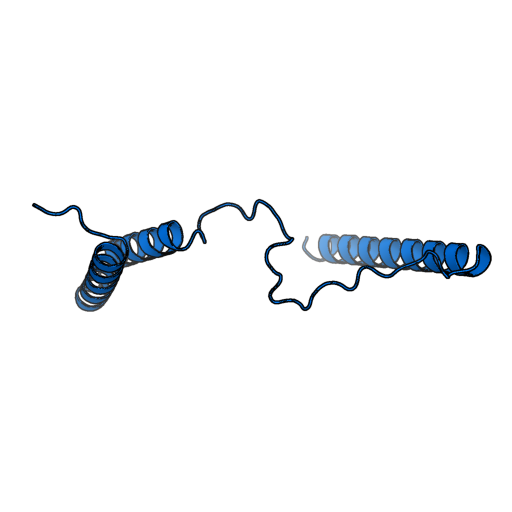409 2.036 -12.870 1.00 85.06 80 LYS A C 1
ATOM 625 O O . LYS A 1 80 ? 33.692 1.453 -11.820 1.00 85.06 80 LYS A O 1
ATOM 630 N N . VAL A 1 81 ? 32.331 2.809 -12.995 1.00 83.12 81 VAL A N 1
ATOM 631 C CA . VAL A 1 81 ? 31.334 2.988 -11.930 1.00 83.12 81 VAL A CA 1
ATOM 632 C C . VAL A 1 81 ? 30.570 1.689 -11.689 1.00 83.12 81 VAL A C 1
ATOM 634 O O . VAL A 1 81 ? 30.451 1.271 -10.538 1.00 83.12 81 VAL A O 1
ATOM 637 N N . GLU A 1 82 ? 30.120 1.008 -12.744 1.00 80.94 82 GLU A N 1
ATOM 638 C CA . GLU A 1 82 ? 29.407 -0.269 -12.633 1.00 80.94 82 GLU A CA 1
ATOM 639 C C . GLU A 1 82 ? 30.247 -1.334 -11.930 1.00 80.94 82 GLU A C 1
ATOM 641 O O . GLU A 1 82 ? 29.768 -1.998 -11.006 1.00 80.94 82 GLU A O 1
ATOM 646 N N . LYS A 1 83 ? 31.529 -1.442 -12.296 1.00 81.06 83 LYS A N 1
ATOM 647 C CA . LYS A 1 83 ? 32.455 -2.365 -11.639 1.00 81.06 83 LYS A CA 1
ATOM 648 C C . LYS A 1 83 ? 32.626 -2.042 -10.152 1.00 81.06 83 LYS A C 1
ATOM 650 O O . LYS A 1 83 ? 32.536 -2.939 -9.321 1.00 81.06 83 LYS A O 1
ATOM 655 N N . ALA A 1 84 ? 32.800 -0.768 -9.796 1.00 80.75 84 ALA A N 1
ATOM 656 C CA . ALA A 1 84 ? 32.947 -0.355 -8.399 1.00 80.75 84 ALA A CA 1
ATOM 657 C C . ALA A 1 84 ? 31.678 -0.611 -7.564 1.00 80.75 84 ALA A C 1
ATOM 659 O O . ALA A 1 84 ? 31.764 -0.939 -6.380 1.00 80.75 84 ALA A O 1
ATOM 660 N N . VAL A 1 85 ? 30.493 -0.471 -8.166 1.00 82.06 85 VAL A N 1
ATOM 661 C CA . VAL A 1 85 ? 29.218 -0.806 -7.516 1.00 82.06 85 VAL A CA 1
ATOM 662 C C . VAL A 1 85 ? 29.102 -2.313 -7.302 1.00 82.06 85 VAL A C 1
ATOM 664 O O . VAL A 1 85 ? 28.692 -2.743 -6.223 1.00 82.06 85 VAL A O 1
ATOM 667 N N . LEU A 1 86 ? 29.473 -3.121 -8.298 1.00 78.50 86 LEU A N 1
ATOM 668 C CA . LEU A 1 86 ? 29.457 -4.576 -8.179 1.00 78.50 86 LEU A CA 1
ATOM 669 C C . LEU A 1 86 ? 30.424 -5.057 -7.090 1.00 78.50 86 LEU A C 1
ATOM 671 O O . LEU A 1 86 ? 30.027 -5.859 -6.246 1.00 78.50 86 LEU A O 1
ATOM 675 N N . ASP A 1 87 ? 31.638 -4.509 -7.052 1.00 79.81 87 ASP A N 1
ATOM 676 C CA . ASP A 1 87 ? 32.644 -4.834 -6.039 1.00 79.81 87 ASP A CA 1
ATOM 677 C C . ASP A 1 87 ? 32.135 -4.511 -4.623 1.00 79.81 87 ASP A C 1
ATOM 679 O O . ASP A 1 87 ? 32.190 -5.367 -3.740 1.00 79.81 87 ASP A O 1
ATOM 683 N N . LYS A 1 88 ? 31.524 -3.334 -4.417 1.00 79.12 88 LYS A N 1
ATOM 684 C CA . LYS A 1 88 ? 30.898 -2.969 -3.131 1.00 79.12 88 LYS A CA 1
ATOM 685 C C . LYS A 1 88 ? 29.755 -3.902 -2.732 1.00 79.12 88 LYS A C 1
ATOM 687 O O . LYS A 1 88 ? 29.601 -4.219 -1.556 1.00 79.12 88 LYS A O 1
ATOM 692 N N . ARG A 1 89 ? 28.932 -4.341 -3.691 1.00 72.56 89 ARG A N 1
ATOM 693 C CA . ARG A 1 89 ? 27.828 -5.283 -3.427 1.00 72.56 89 ARG A CA 1
ATOM 694 C C . ARG A 1 89 ? 28.347 -6.662 -3.030 1.00 72.56 89 ARG A C 1
ATOM 696 O O . ARG A 1 89 ? 27.774 -7.288 -2.145 1.00 72.56 89 ARG A O 1
ATOM 703 N N . ILE A 1 90 ? 29.426 -7.119 -3.663 1.00 78.25 90 ILE A N 1
ATOM 704 C CA . 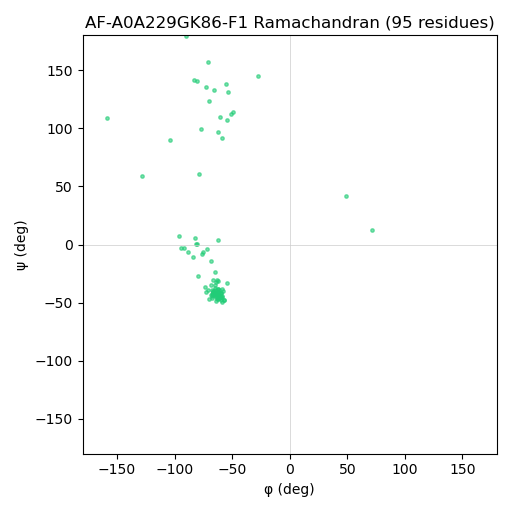ILE A 1 90 ? 30.091 -8.380 -3.316 1.00 78.25 90 ILE A CA 1
ATOM 705 C C . ILE A 1 90 ? 30.725 -8.286 -1.924 1.00 78.25 90 ILE A C 1
ATOM 707 O O . ILE A 1 90 ? 30.627 -9.234 -1.150 1.00 78.25 90 ILE A O 1
ATOM 711 N N . GLU A 1 91 ? 31.344 -7.154 -1.585 1.00 71.31 91 GLU A N 1
ATOM 712 C CA . GLU A 1 91 ? 31.912 -6.911 -0.255 1.00 71.31 91 GLU A CA 1
ATOM 713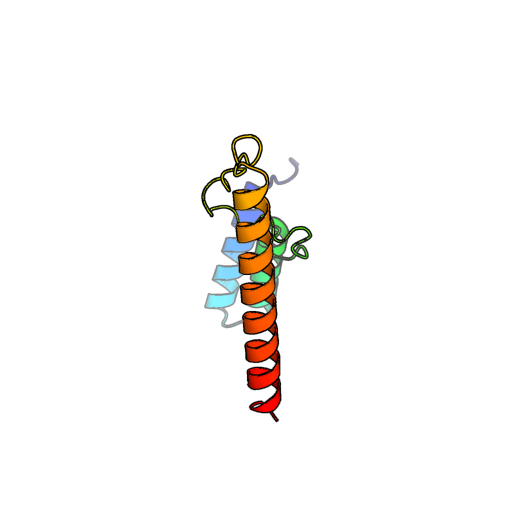 C C . GLU A 1 91 ? 30.832 -6.895 0.836 1.00 71.31 91 GLU A C 1
ATOM 715 O O . GLU A 1 91 ? 30.979 -7.570 1.853 1.00 71.31 91 GLU A O 1
ATOM 720 N N . HIS A 1 92 ? 29.706 -6.217 0.597 1.00 67.50 92 HIS A N 1
ATOM 721 C CA . HIS A 1 92 ? 28.571 -6.213 1.523 1.00 67.50 92 HIS A CA 1
ATOM 722 C C . HIS A 1 92 ? 28.025 -7.626 1.761 1.00 67.50 92 HIS A C 1
ATOM 724 O O . HIS A 1 92 ? 27.896 -8.053 2.902 1.00 67.50 92 HIS A O 1
ATOM 730 N N . ALA A 1 93 ? 27.801 -8.393 0.689 1.00 68.31 93 ALA A N 1
ATOM 731 C CA . ALA A 1 93 ? 27.303 -9.765 0.783 1.00 68.31 93 ALA A CA 1
ATOM 732 C C . ALA A 1 93 ? 28.286 -10.730 1.475 1.00 68.31 93 ALA A C 1
ATOM 734 O O . ALA A 1 93 ? 27.866 -11.761 1.996 1.00 68.31 93 ALA A O 1
ATOM 735 N N . ARG A 1 94 ? 29.591 -10.420 1.481 1.00 67.44 94 ARG A N 1
ATOM 736 C CA . ARG A 1 94 ? 30.612 -11.188 2.213 1.00 67.44 94 ARG A CA 1
ATOM 737 C C . ARG A 1 94 ? 30.662 -10.864 3.705 1.00 67.44 94 ARG A C 1
ATOM 739 O O . ARG A 1 94 ? 31.062 -11.734 4.462 1.00 67.44 94 ARG A O 1
ATOM 746 N N . ASN A 1 95 ? 30.273 -9.656 4.109 1.00 66.38 95 ASN A N 1
ATOM 747 C CA . ASN A 1 95 ? 30.257 -9.231 5.514 1.00 66.38 95 ASN A CA 1
ATOM 748 C C . ASN A 1 95 ? 28.936 -9.569 6.236 1.00 66.38 95 ASN A C 1
ATOM 750 O O . ASN A 1 95 ? 28.830 -9.346 7.440 1.00 66.38 95 ASN A O 1
ATOM 754 N N . GLU A 1 96 ? 27.933 -10.073 5.511 1.00 58.38 96 GLU A N 1
ATOM 755 C CA . GLU A 1 96 ? 26.626 -10.501 6.040 1.00 58.38 96 GLU A CA 1
ATOM 756 C C . GLU A 1 96 ? 26.532 -12.021 6.324 1.00 58.38 96 GLU A C 1
ATOM 758 O O . GLU A 1 96 ? 25.456 -12.507 6.675 1.00 58.38 96 GLU A O 1
ATOM 763 N N . TYR A 1 97 ? 27.645 -12.760 6.213 1.00 50.47 97 TYR A N 1
ATOM 764 C CA . TYR A 1 97 ? 27.817 -14.166 6.626 1.00 50.47 97 TYR A CA 1
ATOM 765 C C . TYR A 1 97 ? 28.992 -14.304 7.599 1.00 50.47 97 TYR A C 1
ATOM 767 O O . TYR A 1 97 ? 28.955 -15.253 8.416 1.00 50.47 97 TYR A O 1
#